Protein AF-A0A8X6YME0-F1 (afdb_monomer_lite)

Radius of gyration: 19.16 Å; chains: 1; bounding box: 46×37×51 Å

pLDDT: mean 79.14, std 15.61, range [30.2, 93.25]

Sequence (151 aa):
MKILLDGRYELCLPFKSEAIDLSSNKDLTWKRHKKMRTTKGILDDYKVVCKEWEELEVIEKIEEKGENSYLPHRPIVKNDSIPTEIRPVFDASARVTGQSSLNDLLYKGPNLIEQIPDILDRFRRYPIGLSADIDKKYSFSWELQINIEIF

Foldseek 3Di:
DDADPVRDDDDDFAFPDPDDPAAQCVVVQVVLVVVQVPDPPRVVVVVVVVVVCVVVLLDDDDDPPDRAHAWRWDWDWDPPDVVTDTDIDTDQCDDDPPDGGNVRGGDPDDPPDDDPVVVVVVQPPDPDHDDDDDPDPPSPSPPPPNPHDDD

Organism: NCBI:txid2747483

Secondary structure (DSSP, 8-state):
-EE-TTS-EE----BSSSS------HHHHHHHHHHHHTSTTHHHHHHHHHHHHHHTTS--PPPS-S------EEEEEETTSSS-EEEEEE-TT---TTS--HHHHB---------HHHHHHHHHTSS-------TTTT-------------

Structure (mmCIF, N/CA/C/O backbone):
data_AF-A0A8X6YME0-F1
#
_entry.id   AF-A0A8X6YME0-F1
#
loop_
_atom_site.group_PDB
_atom_site.id
_atom_site.type_symbol
_atom_site.label_atom_id
_atom_site.label_alt_id
_atom_site.label_comp_id
_atom_site.label_asym_id
_atom_site.label_entity_id
_atom_site.label_seq_id
_atom_site.pdbx_PDB_ins_code
_atom_site.Cartn_x
_atom_site.Cartn_y
_atom_site.Cartn_z
_atom_site.occupancy
_atom_site.B_iso_or_equiv
_atom_site.auth_seq_id
_atom_site.auth_comp_id
_atom_site.auth_asym_id
_atom_site.auth_atom_id
_atom_site.pdbx_PDB_model_num
ATOM 1 N N . MET A 1 1 ? -17.811 5.474 -13.379 1.00 74.56 1 MET A N 1
ATOM 2 C CA . MET A 1 1 ? -16.693 5.897 -14.246 1.00 74.56 1 MET A CA 1
ATOM 3 C C . MET A 1 1 ? -16.994 7.295 -14.731 1.00 74.56 1 MET A C 1
ATOM 5 O O . MET A 1 1 ? -18.062 7.500 -15.296 1.00 74.56 1 MET A O 1
ATOM 9 N N . LYS A 1 2 ? -16.088 8.233 -14.479 1.00 84.56 2 LYS A N 1
ATOM 10 C CA . LYS A 1 2 ? -16.170 9.622 -14.930 1.00 84.56 2 LYS A CA 1
ATOM 11 C C . LYS A 1 2 ? -15.005 9.882 -15.881 1.00 84.56 2 LYS A C 1
ATOM 13 O O . LYS A 1 2 ? -13.926 9.329 -15.697 1.00 84.56 2 LYS A O 1
ATOM 18 N N . ILE A 1 3 ? -15.248 10.646 -16.939 1.00 86.19 3 ILE A N 1
ATOM 19 C CA . ILE A 1 3 ? -14.214 11.021 -17.908 1.00 86.19 3 ILE A CA 1
ATOM 20 C C . ILE A 1 3 ? -13.816 12.460 -17.597 1.00 86.19 3 ILE A C 1
ATOM 22 O O . ILE A 1 3 ? -14.680 13.333 -17.505 1.00 86.19 3 ILE A O 1
ATOM 26 N N . LEU A 1 4 ? -12.524 12.683 -17.385 1.00 85.62 4 LEU A N 1
ATOM 27 C CA . LEU A 1 4 ? -11.941 13.990 -17.111 1.00 85.62 4 LEU A CA 1
ATOM 28 C C . LEU A 1 4 ? -11.687 14.743 -18.428 1.00 85.62 4 LEU A C 1
ATOM 30 O O . LEU A 1 4 ? -11.580 14.143 -19.499 1.00 85.62 4 LEU A O 1
ATOM 34 N N . LEU A 1 5 ? -11.605 16.076 -18.359 1.00 84.56 5 LEU A N 1
ATOM 35 C CA . LEU A 1 5 ? -11.451 16.946 -19.538 1.00 84.56 5 LEU A CA 1
ATOM 36 C C . LEU A 1 5 ? -10.149 16.700 -20.318 1.00 84.56 5 LEU A C 1
ATOM 38 O O . LEU A 1 5 ? -10.072 17.021 -21.500 1.00 84.56 5 LEU A O 1
ATOM 42 N N . ASP A 1 6 ? -9.142 16.117 -19.673 1.00 86.38 6 ASP A N 1
ATOM 43 C CA . ASP A 1 6 ? -7.857 15.745 -20.266 1.00 86.38 6 ASP A CA 1
ATOM 44 C C . ASP A 1 6 ? -7.866 14.349 -20.924 1.00 86.38 6 ASP A C 1
ATOM 46 O O . ASP A 1 6 ? -6.829 13.864 -21.378 1.00 86.38 6 ASP A O 1
ATOM 50 N N . GLY A 1 7 ? -9.029 13.690 -20.981 1.00 85.69 7 GLY A N 1
ATOM 51 C CA . GLY A 1 7 ? -9.196 12.355 -21.554 1.00 85.69 7 GLY A CA 1
ATOM 52 C C . GLY A 1 7 ? -8.845 11.207 -20.603 1.00 85.69 7 GLY A C 1
ATOM 53 O O . GLY A 1 7 ? -8.867 10.050 -21.029 1.00 85.69 7 GLY A O 1
ATOM 54 N N . ARG A 1 8 ? -8.535 11.487 -19.329 1.00 80.81 8 ARG A N 1
ATOM 55 C CA . ARG A 1 8 ? -8.347 10.449 -18.305 1.00 80.81 8 ARG A CA 1
ATOM 56 C C . ARG A 1 8 ? -9.679 9.916 -17.788 1.00 80.81 8 ARG A C 1
ATOM 58 O O . ARG A 1 8 ? -10.724 10.558 -17.887 1.00 80.81 8 ARG A O 1
ATOM 65 N N . TYR A 1 9 ? -9.620 8.725 -17.204 1.00 82.12 9 TYR A N 1
ATOM 66 C CA . TYR A 1 9 ? -10.760 8.066 -16.579 1.00 82.12 9 TYR A CA 1
ATOM 67 C C . TYR A 1 9 ? -10.584 8.054 -15.066 1.00 82.12 9 TYR A C 1
ATOM 69 O O . TYR A 1 9 ? -9.578 7.566 -14.559 1.00 82.12 9 TYR A O 1
ATOM 77 N N . GLU A 1 10 ? -11.601 8.531 -14.368 1.00 81.44 10 GLU A N 1
ATOM 78 C CA . GLU A 1 10 ? -11.753 8.424 -12.926 1.00 81.44 10 GLU A CA 1
ATOM 79 C C . GLU A 1 10 ? -12.682 7.236 -12.627 1.00 81.44 10 GLU A C 1
ATOM 81 O O . GLU A 1 10 ? -13.807 7.120 -13.148 1.00 81.44 10 GLU A O 1
ATOM 86 N N . LEU A 1 11 ? -12.187 6.300 -11.821 1.00 80.75 11 LEU A N 1
ATOM 87 C CA . LEU A 1 11 ? -12.873 5.060 -11.479 1.00 80.75 11 LEU A CA 1
ATOM 88 C C . LEU A 1 11 ? -13.019 4.955 -9.968 1.00 80.75 11 LEU A C 1
ATOM 90 O O . LEU A 1 11 ? -12.042 5.034 -9.233 1.00 80.75 11 LEU A O 1
ATOM 94 N N . CYS A 1 12 ? -14.242 4.689 -9.518 1.00 82.81 12 CYS A N 1
ATOM 95 C CA . CYS A 1 12 ? -14.466 4.245 -8.153 1.00 82.81 12 CYS A CA 1
ATOM 96 C C . CYS A 1 12 ? -13.911 2.830 -7.983 1.00 82.81 12 CYS A C 1
ATOM 98 O O . CYS A 1 12 ? -13.911 2.024 -8.922 1.00 82.81 12 CYS A O 1
ATOM 100 N N . LEU A 1 13 ? -13.497 2.510 -6.762 1.00 86.19 13 LEU A N 1
ATOM 101 C CA . LEU A 1 13 ? -13.113 1.151 -6.426 1.00 86.19 13 LEU A CA 1
ATOM 102 C C . LEU A 1 13 ? -14.273 0.164 -6.637 1.00 86.19 13 LEU A C 1
ATOM 104 O O . LEU A 1 13 ? -15.423 0.488 -6.329 1.00 86.19 13 LEU A O 1
ATOM 108 N N . PRO A 1 14 ? -13.989 -1.054 -7.134 1.00 90.06 14 PRO A N 1
ATOM 109 C CA . PRO A 1 14 ? -15.018 -2.029 -7.467 1.00 90.06 14 PRO A CA 1
ATOM 110 C C . PRO A 1 14 ? -15.504 -2.762 -6.208 1.00 90.06 14 PRO A C 1
ATOM 112 O O . PRO A 1 14 ? -15.168 -3.926 -5.982 1.00 90.06 14 PRO A O 1
ATOM 115 N N . PHE A 1 15 ? -16.280 -2.081 -5.367 1.00 90.69 15 PHE A N 1
ATOM 116 C CA . PHE A 1 15 ? -16.891 -2.679 -4.182 1.00 90.69 15 PHE A CA 1
ATOM 117 C C . PHE A 1 15 ? -17.955 -3.721 -4.551 1.00 90.69 15 PHE A C 1
ATOM 119 O O . PHE A 1 15 ? -18.697 -3.570 -5.519 1.00 90.69 15 PHE A O 1
ATOM 126 N N . LYS A 1 16 ? -18.038 -4.790 -3.752 1.00 90.50 16 LYS A N 1
ATOM 127 C CA . LYS A 1 16 ? -19.036 -5.865 -3.884 1.00 90.50 16 LYS A CA 1
ATOM 128 C C . LYS A 1 16 ? -20.445 -5.457 -3.451 1.00 90.50 16 LYS A C 1
ATOM 130 O O . LYS A 1 16 ? -21.398 -6.135 -3.819 1.00 90.50 16 LYS A O 1
ATOM 135 N N . SER A 1 17 ? -20.563 -4.391 -2.664 1.00 88.88 17 SER A N 1
ATOM 136 C CA . SER A 1 17 ? -21.800 -3.883 -2.066 1.00 88.88 17 SER A CA 1
ATOM 137 C C . SER A 1 17 ? -21.793 -2.354 -2.096 1.00 88.88 17 SER A C 1
ATOM 139 O O . SER A 1 17 ? -20.726 -1.749 -2.012 1.00 88.88 17 SER A O 1
ATOM 141 N N . GLU A 1 18 ? -22.974 -1.741 -2.190 1.00 82.31 18 GLU A N 1
ATOM 142 C CA . GLU A 1 18 ? -23.150 -0.284 -2.083 1.00 82.31 18 GLU A CA 1
ATOM 143 C C . GLU A 1 18 ? -22.949 0.212 -0.645 1.00 82.31 18 GLU A C 1
ATOM 145 O O . GLU A 1 18 ? -22.393 1.284 -0.422 1.00 82.31 18 GLU A O 1
ATOM 150 N N . ALA A 1 19 ? -23.356 -0.594 0.341 1.00 82.75 19 ALA A N 1
ATOM 151 C CA . ALA A 1 19 ? -23.033 -0.354 1.741 1.00 82.75 19 ALA A CA 1
ATOM 152 C C . ALA A 1 19 ? -21.609 -0.852 2.019 1.00 82.75 19 ALA A C 1
ATOM 154 O O . ALA A 1 19 ? -21.352 -2.062 1.975 1.00 82.75 19 ALA A O 1
ATOM 155 N N . ILE A 1 20 ? -20.697 0.085 2.284 1.00 82.12 20 ILE A N 1
ATOM 156 C CA . ILE A 1 20 ? -19.296 -0.183 2.612 1.00 82.12 20 ILE A CA 1
ATOM 157 C C . ILE A 1 20 ? -19.154 -0.175 4.134 1.00 82.12 20 ILE A C 1
ATOM 159 O O . ILE A 1 20 ? -19.067 0.881 4.751 1.00 82.12 20 ILE A O 1
ATOM 163 N N . ASP A 1 21 ? -19.119 -1.361 4.734 1.00 81.62 21 ASP A N 1
ATOM 164 C CA . ASP A 1 21 ? -18.769 -1.539 6.146 1.00 81.62 21 ASP A CA 1
ATOM 165 C C . ASP A 1 21 ? -17.271 -1.851 6.253 1.00 81.62 21 ASP A C 1
ATOM 167 O O . ASP A 1 21 ? -16.847 -3.012 6.295 1.00 81.62 21 ASP A O 1
ATOM 171 N N . LEU A 1 22 ? -16.452 -0.798 6.177 1.00 83.38 22 LEU A N 1
ATOM 172 C CA . LEU A 1 22 ? -15.006 -0.901 6.338 1.00 83.38 22 LEU A CA 1
ATOM 173 C C . LEU A 1 22 ? -14.623 -0.492 7.759 1.00 83.38 22 LEU A C 1
ATOM 175 O O . LEU A 1 22 ? -14.879 0.620 8.212 1.00 83.38 22 LEU A O 1
ATOM 179 N N . SER A 1 23 ? -13.969 -1.407 8.468 1.00 82.56 23 SER A N 1
ATOM 180 C CA . SER A 1 23 ? -13.489 -1.145 9.818 1.00 82.56 23 SER A CA 1
ATOM 181 C C . SER A 1 23 ? -12.413 -0.065 9.841 1.00 82.56 23 SER A C 1
ATOM 183 O O . SER A 1 23 ? -11.495 -0.095 9.018 1.00 82.56 23 SER A O 1
ATOM 185 N N . SER A 1 24 ? -12.419 0.774 10.880 1.00 84.88 24 SER A N 1
ATOM 186 C CA . SER A 1 24 ? -11.404 1.816 11.033 1.00 84.88 24 SER A CA 1
ATOM 187 C C . SER A 1 24 ? -9.96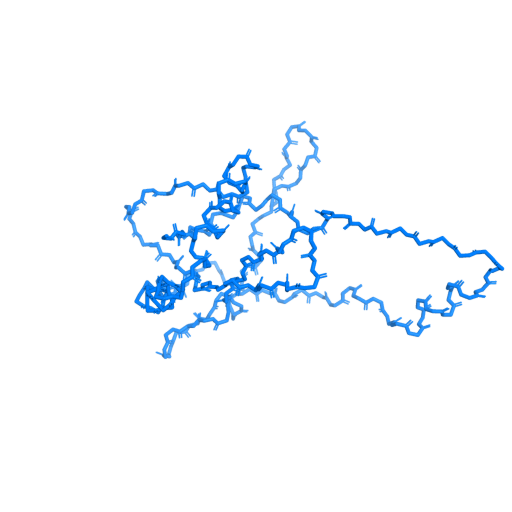9 1.269 11.058 1.00 84.88 24 SER A C 1
ATOM 189 O O . SER A 1 24 ? -9.087 1.860 10.461 1.00 84.88 24 SER A O 1
ATOM 191 N N . ASN A 1 25 ? -9.675 0.140 11.714 1.00 88.06 25 ASN A N 1
ATOM 192 C CA . ASN A 1 25 ? -8.301 -0.387 11.854 1.00 88.06 25 ASN A CA 1
ATOM 193 C C . ASN A 1 25 ? -7.268 0.585 12.497 1.00 88.06 25 ASN A C 1
ATOM 195 O O . ASN A 1 25 ? -6.078 0.255 12.531 1.00 88.06 25 ASN A O 1
ATOM 199 N N . LYS A 1 26 ? -7.680 1.733 13.068 1.00 86.88 26 LYS A N 1
ATOM 200 C CA . LYS A 1 26 ? -6.786 2.759 13.654 1.00 86.88 26 LYS A CA 1
ATOM 201 C C . LYS A 1 26 ? -5.783 2.177 14.655 1.00 86.88 26 LYS A C 1
ATOM 203 O O . LYS A 1 26 ? -4.575 2.347 14.493 1.00 86.88 26 LYS A O 1
ATOM 208 N N . ASP A 1 27 ? -6.256 1.401 15.630 1.00 88.69 27 ASP A N 1
ATOM 209 C CA . ASP A 1 27 ? -5.399 0.780 16.653 1.00 88.69 27 ASP A CA 1
ATOM 210 C C . ASP A 1 27 ? -4.377 -0.204 16.070 1.00 88.69 27 ASP A C 1
ATOM 212 O O . ASP A 1 27 ? -3.236 -0.294 16.537 1.00 88.69 27 ASP A O 1
ATOM 216 N N . LEU A 1 28 ? -4.780 -0.967 15.052 1.00 89.19 28 LEU A N 1
ATOM 217 C CA . LEU A 1 28 ? -3.916 -1.934 14.382 1.00 89.19 28 LEU A CA 1
ATOM 218 C C . LEU A 1 28 ? -2.806 -1.214 13.610 1.00 89.19 28 LEU A C 1
ATOM 220 O O . LEU A 1 28 ? -1.631 -1.574 13.739 1.00 89.19 28 LEU A O 1
ATOM 224 N N . THR A 1 29 ? -3.174 -0.177 12.857 1.00 89.50 29 THR A N 1
ATOM 225 C CA . THR A 1 29 ? -2.250 0.686 12.114 1.00 89.50 29 THR A CA 1
ATOM 226 C C . THR A 1 29 ? -1.267 1.364 13.057 1.00 89.50 29 THR A C 1
ATOM 228 O O . THR A 1 29 ? -0.054 1.259 12.860 1.00 89.50 29 THR A O 1
ATOM 231 N N . TRP A 1 30 ? -1.758 1.952 14.150 1.00 89.25 30 TRP A N 1
ATOM 232 C CA . TRP A 1 30 ? -0.923 2.639 15.131 1.00 89.25 30 TRP A CA 1
ATOM 233 C C . TRP A 1 30 ? 0.089 1.710 15.810 1.00 89.25 30 TRP A C 1
ATOM 235 O O . TRP A 1 30 ? 1.265 2.055 15.945 1.00 89.25 30 TRP A O 1
ATOM 245 N N . LYS A 1 31 ? -0.317 0.487 16.184 1.00 89.88 31 LYS A N 1
ATOM 246 C CA . LYS A 1 31 ? 0.601 -0.522 16.746 1.00 89.88 31 LYS A CA 1
ATOM 247 C C . LYS A 1 31 ? 1.748 -0.854 15.785 1.00 89.88 31 LYS A C 1
ATOM 249 O O . LYS A 1 31 ? 2.896 -0.955 16.226 1.00 89.88 31 LYS A O 1
ATOM 254 N N . ARG A 1 32 ? 1.465 -1.007 14.483 1.00 87.38 32 ARG A N 1
ATOM 255 C CA . ARG A 1 32 ? 2.503 -1.268 13.466 1.00 87.38 32 ARG A CA 1
ATOM 256 C C . ARG A 1 32 ? 3.398 -0.048 13.247 1.00 87.38 32 ARG A C 1
ATOM 258 O O . ARG A 1 32 ? 4.619 -0.196 13.233 1.00 87.38 32 ARG A O 1
ATOM 265 N N . HIS A 1 33 ? 2.810 1.143 13.179 1.00 86.38 33 HIS A N 1
ATOM 266 C CA . HIS A 1 33 ? 3.542 2.396 13.030 1.00 86.38 33 HIS A CA 1
ATOM 267 C C . HIS A 1 33 ? 4.499 2.649 14.212 1.00 86.38 33 HIS A C 1
ATOM 269 O O . HIS A 1 33 ? 5.679 2.938 14.018 1.00 86.38 33 HIS A O 1
ATOM 275 N N . LYS A 1 34 ? 4.058 2.424 15.458 1.00 87.38 34 LYS A N 1
ATOM 276 C CA . LYS A 1 34 ? 4.917 2.549 16.649 1.00 87.38 34 LYS A CA 1
ATOM 277 C C . LYS A 1 34 ? 6.148 1.636 16.582 1.00 87.38 34 LYS A C 1
ATOM 279 O O . LYS A 1 34 ? 7.240 2.062 16.947 1.00 87.38 34 LYS A O 1
ATOM 284 N N . LYS A 1 35 ? 5.989 0.405 16.082 1.00 84.62 35 LYS A N 1
ATOM 285 C CA . LYS A 1 35 ? 7.102 -0.539 15.880 1.00 84.62 35 LYS A CA 1
ATOM 286 C C . LYS A 1 35 ? 8.081 -0.056 14.801 1.00 84.62 35 LYS A C 1
ATOM 288 O O . LYS A 1 35 ? 9.293 -0.203 14.958 1.00 84.62 35 LYS A O 1
ATOM 293 N N . MET A 1 36 ? 7.575 0.548 13.726 1.00 82.81 36 MET A N 1
ATOM 294 C CA . MET A 1 36 ? 8.415 1.175 12.701 1.00 82.81 36 MET A CA 1
ATOM 295 C C . MET A 1 36 ? 9.245 2.319 13.295 1.00 82.81 36 MET A C 1
ATOM 297 O O . MET A 1 36 ? 10.461 2.325 13.125 1.00 82.81 36 MET A O 1
ATOM 301 N N . ARG A 1 37 ? 8.625 3.214 14.079 1.00 81.00 37 ARG A N 1
ATOM 302 C CA . ARG A 1 37 ? 9.314 4.343 14.737 1.00 81.00 37 ARG A CA 1
ATOM 303 C C . ARG A 1 37 ? 10.467 3.922 15.649 1.00 81.00 37 ARG A C 1
ATOM 305 O O . ARG A 1 37 ? 11.423 4.673 15.799 1.00 81.00 37 ARG A O 1
ATOM 312 N N . THR A 1 38 ? 10.385 2.746 16.272 1.00 82.75 38 THR A N 1
ATOM 313 C CA . THR A 1 38 ? 11.463 2.227 17.130 1.00 82.75 38 THR A CA 1
ATOM 314 C C . THR A 1 38 ? 12.650 1.655 16.352 1.00 82.75 38 THR A C 1
ATOM 316 O O . THR A 1 38 ? 13.682 1.366 16.951 1.00 82.75 38 THR A O 1
ATOM 319 N N . THR A 1 39 ? 12.531 1.487 15.032 1.00 80.00 39 THR A N 1
ATOM 320 C CA . THR A 1 39 ? 13.609 0.953 14.194 1.00 80.00 39 THR A CA 1
ATOM 321 C C . THR A 1 39 ? 14.460 2.110 13.666 1.00 80.00 39 THR A C 1
ATOM 323 O O . THR A 1 39 ? 13.967 2.978 12.950 1.00 80.00 39 THR A O 1
ATOM 326 N N . LYS A 1 40 ? 15.738 2.153 14.060 1.00 77.81 40 LYS A N 1
ATOM 327 C CA . LYS A 1 40 ? 16.647 3.284 13.803 1.00 77.81 40 LYS A CA 1
ATOM 328 C C . LYS A 1 40 ? 16.888 3.489 12.297 1.00 77.81 40 LYS A C 1
ATOM 330 O O . LYS A 1 40 ? 17.116 2.519 11.583 1.00 77.81 40 LYS A O 1
ATOM 335 N N . GLY A 1 41 ? 16.862 4.742 11.834 1.00 76.56 41 GLY A N 1
ATOM 336 C CA . GLY A 1 41 ? 17.151 5.149 10.446 1.00 76.56 41 GLY A CA 1
ATOM 337 C C . GLY A 1 41 ? 15.963 5.045 9.483 1.00 76.56 41 GLY A C 1
ATOM 338 O O . GLY A 1 41 ? 15.733 5.954 8.700 1.00 76.56 41 GLY A O 1
ATOM 339 N N . ILE A 1 42 ? 15.133 4.007 9.618 1.00 81.38 42 ILE A N 1
ATOM 340 C CA . ILE A 1 42 ? 14.037 3.725 8.675 1.00 81.38 42 ILE A CA 1
ATOM 341 C C . ILE A 1 42 ? 12.982 4.839 8.627 1.00 81.38 42 ILE A C 1
ATOM 343 O O . ILE A 1 42 ? 12.426 5.110 7.569 1.00 81.38 42 ILE A O 1
ATOM 347 N N . LEU A 1 43 ? 12.675 5.471 9.764 1.00 83.06 43 LEU A N 1
ATOM 348 C CA . LEU A 1 43 ? 11.609 6.475 9.833 1.00 83.06 43 LEU A CA 1
ATOM 349 C C . LEU A 1 43 ? 11.924 7.731 9.011 1.00 83.06 43 LEU A C 1
ATOM 351 O O . LEU A 1 43 ? 11.013 8.300 8.415 1.00 83.06 43 LEU A O 1
ATOM 355 N N . ASP A 1 44 ? 13.178 8.178 9.006 1.00 84.25 44 ASP A N 1
ATOM 356 C CA . ASP A 1 44 ? 13.558 9.413 8.318 1.00 84.25 44 ASP A CA 1
ATOM 357 C C . ASP A 1 44 ? 13.549 9.207 6.803 1.00 84.25 44 ASP A C 1
ATOM 359 O O . ASP A 1 44 ? 12.922 9.985 6.088 1.00 84.25 44 ASP A O 1
ATOM 363 N N . ASP A 1 45 ? 14.101 8.089 6.331 1.00 83.31 45 ASP A N 1
ATOM 364 C CA . ASP A 1 45 ? 14.034 7.696 4.922 1.00 83.31 45 ASP A CA 1
ATOM 365 C C . ASP A 1 45 ? 12.576 7.475 4.464 1.00 83.31 45 ASP A C 1
ATOM 367 O O . ASP A 1 45 ? 12.184 7.871 3.368 1.00 83.31 45 ASP A O 1
ATOM 371 N N . TYR A 1 46 ? 11.724 6.900 5.322 1.00 84.94 46 TYR A N 1
ATOM 372 C CA . TYR A 1 46 ? 10.301 6.708 5.024 1.00 84.94 46 TYR A CA 1
ATOM 373 C C . TYR A 1 46 ? 9.543 8.036 4.860 1.00 84.94 46 TYR A C 1
ATOM 375 O O . TYR A 1 46 ? 8.676 8.151 3.993 1.00 84.94 46 TYR A O 1
ATOM 383 N N . LYS A 1 47 ? 9.882 9.059 5.657 1.00 85.50 47 LYS A 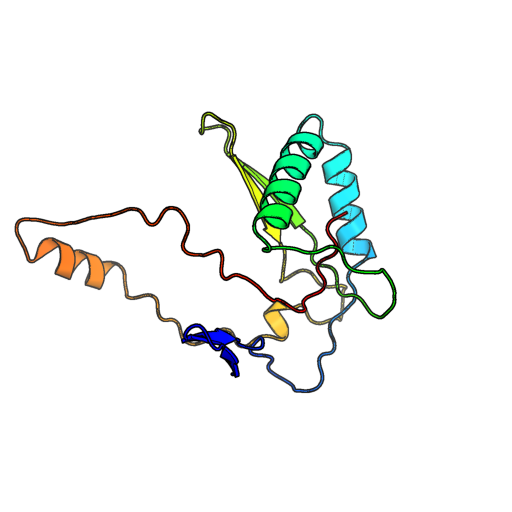N 1
ATOM 384 C CA . LYS A 1 47 ? 9.305 10.408 5.521 1.00 85.50 47 LYS A CA 1
ATOM 385 C C . LYS A 1 47 ? 9.686 11.071 4.204 1.00 85.50 47 LYS A C 1
ATOM 387 O O . LYS A 1 47 ? 8.858 11.791 3.653 1.00 85.50 47 LYS A O 1
ATOM 392 N N . VAL A 1 48 ? 10.904 10.837 3.707 1.00 88.06 48 VAL A N 1
ATOM 393 C CA . VAL A 1 48 ? 11.330 11.344 2.393 1.00 88.06 48 VAL A CA 1
ATOM 394 C C . VAL A 1 48 ? 10.404 10.801 1.306 1.00 88.06 48 VAL A C 1
ATOM 396 O O . VAL A 1 48 ? 9.840 11.589 0.555 1.00 88.06 48 VAL A O 1
ATOM 399 N N . VAL A 1 49 ? 10.134 9.490 1.309 1.00 84.94 49 VAL A N 1
ATOM 400 C CA . VAL A 1 49 ? 9.207 8.869 0.344 1.00 84.94 49 VAL A CA 1
ATOM 401 C C . VAL A 1 49 ? 7.791 9.439 0.456 1.00 84.94 49 VAL A C 1
ATOM 403 O O . VAL A 1 49 ? 7.153 9.715 -0.555 1.00 84.94 49 VAL A O 1
ATOM 406 N N . CYS A 1 50 ? 7.287 9.656 1.674 1.00 83.94 50 CYS A N 1
ATOM 407 C CA . CYS A 1 50 ? 5.960 10.252 1.858 1.00 83.94 50 CYS A CA 1
ATOM 408 C C . CYS A 1 50 ? 5.899 11.684 1.305 1.00 83.94 50 CYS A C 1
ATOM 410 O O . CYS A 1 50 ? 4.916 12.050 0.672 1.00 83.94 50 CYS A O 1
ATOM 412 N N . LYS A 1 51 ? 6.958 12.481 1.495 1.00 87.00 51 LYS A N 1
ATOM 413 C CA . LYS A 1 51 ? 7.044 13.839 0.943 1.00 87.00 51 LYS A CA 1
ATOM 414 C C . LYS A 1 51 ? 7.058 13.827 -0.584 1.00 87.00 51 LYS A C 1
ATOM 416 O O . LYS A 1 51 ? 6.353 14.617 -1.196 1.00 87.00 51 LYS A O 1
ATOM 421 N N . GLU A 1 52 ? 7.811 12.911 -1.189 1.00 86.06 52 GLU A N 1
ATOM 422 C CA . GLU A 1 52 ? 7.810 12.723 -2.644 1.00 86.06 52 GLU A CA 1
ATOM 423 C C . GLU A 1 52 ? 6.415 12.349 -3.163 1.00 86.06 52 GLU A C 1
ATOM 425 O O . GLU A 1 52 ? 5.979 12.860 -4.188 1.00 86.06 52 GLU A O 1
ATOM 430 N N . TRP A 1 53 ? 5.686 11.481 -2.457 1.00 84.62 53 TRP A N 1
ATOM 431 C CA . TRP A 1 53 ? 4.322 11.104 -2.841 1.00 84.62 53 TRP A CA 1
ATOM 432 C C . TRP A 1 53 ? 3.313 12.243 -2.675 1.00 84.62 53 TRP A C 1
ATOM 434 O O . TRP A 1 53 ? 2.383 12.333 -3.473 1.00 84.62 53 TRP A O 1
ATOM 444 N N . GLU A 1 54 ? 3.494 13.105 -1.674 1.00 85.31 54 GLU A N 1
ATOM 445 C CA . GLU A 1 54 ? 2.699 14.326 -1.499 1.00 85.31 54 GLU A CA 1
ATOM 446 C C . GLU A 1 54 ? 2.976 15.322 -2.642 1.00 85.31 54 GLU A C 1
ATOM 448 O O . GLU A 1 54 ? 2.042 15.852 -3.234 1.00 85.31 54 GLU A O 1
ATOM 453 N N . GLU A 1 55 ? 4.243 15.516 -3.031 1.00 86.38 55 GLU A N 1
ATOM 454 C CA . GLU A 1 55 ? 4.636 16.378 -4.163 1.00 86.38 55 GLU A CA 1
ATOM 455 C C . GLU A 1 55 ? 4.155 15.850 -5.526 1.00 86.38 55 GLU A C 1
ATOM 457 O O . GLU A 1 55 ? 3.915 16.631 -6.446 1.00 86.38 55 GLU A O 1
ATOM 462 N N . LEU A 1 56 ? 4.011 14.529 -5.662 1.00 82.12 56 LEU A N 1
ATOM 463 C CA . LEU A 1 56 ? 3.475 13.866 -6.854 1.00 82.12 56 LEU A CA 1
ATOM 464 C C . LEU A 1 56 ? 1.941 13.761 -6.864 1.00 82.12 56 LEU A C 1
ATOM 466 O O . LEU A 1 56 ? 1.405 13.120 -7.769 1.00 82.12 56 LEU A O 1
ATOM 470 N N . GLU A 1 57 ? 1.254 14.332 -5.868 1.00 82.19 57 GLU A N 1
ATOM 471 C CA . GLU A 1 57 ? -0.208 14.257 -5.706 1.00 82.19 57 GLU A CA 1
ATOM 472 C C . GLU A 1 57 ? -0.727 12.801 -5.712 1.00 82.19 57 GLU A C 1
ATOM 474 O O . GLU A 1 57 ? -1.798 12.480 -6.225 1.00 82.19 57 GLU A O 1
ATOM 479 N N . VAL A 1 58 ? 0.073 11.882 -5.160 1.00 79.75 58 VAL A N 1
ATOM 480 C CA . VAL A 1 58 ? -0.296 10.468 -4.967 1.00 79.75 58 VAL A CA 1
ATOM 481 C C . VAL A 1 58 ? -0.997 10.270 -3.624 1.00 79.75 58 VAL A C 1
ATOM 483 O O . VAL A 1 58 ? -1.820 9.368 -3.485 1.00 79.75 58 VAL A O 1
ATOM 486 N N . ILE A 1 59 ? -0.646 11.088 -2.631 1.00 81.81 59 ILE A N 1
ATOM 487 C CA . ILE A 1 59 ? -1.268 11.117 -1.306 1.00 81.81 59 ILE A CA 1
ATOM 488 C C . ILE A 1 59 ? -1.571 12.560 -0.914 1.00 81.81 59 ILE A C 1
ATOM 490 O O . ILE A 1 59 ? -0.882 13.484 -1.342 1.00 81.81 59 ILE A O 1
ATOM 494 N N . GLU A 1 60 ? -2.546 12.738 -0.031 1.00 84.75 60 GLU A N 1
ATOM 495 C CA . GLU A 1 60 ? -2.899 14.035 0.537 1.00 84.75 60 GLU A CA 1
ATOM 496 C C . GLU A 1 60 ? -3.080 13.945 2.055 1.00 84.75 60 GLU A C 1
ATOM 498 O O . GLU A 1 60 ? -3.327 12.874 2.618 1.00 84.75 60 GLU A O 1
ATOM 503 N N . LYS A 1 61 ? -2.952 15.087 2.738 1.00 83.25 61 LYS A N 1
ATOM 504 C CA . LYS A 1 61 ? -3.283 15.180 4.161 1.00 83.25 61 LYS A CA 1
ATOM 505 C C . LYS A 1 61 ? -4.791 15.323 4.326 1.00 83.25 61 LYS A C 1
ATOM 507 O O . LYS A 1 61 ? -5.390 16.245 3.783 1.00 83.25 61 LYS A O 1
ATOM 512 N N . ILE A 1 62 ? -5.372 14.462 5.151 1.00 81.88 62 ILE A N 1
ATOM 513 C CA . ILE A 1 62 ? -6.793 14.493 5.501 1.00 81.88 62 ILE A CA 1
ATOM 514 C C . ILE A 1 62 ? -6.999 15.117 6.886 1.00 81.88 62 ILE A C 1
ATOM 516 O O . ILE A 1 62 ? -6.155 14.982 7.774 1.00 81.88 62 ILE A O 1
ATOM 520 N N . GLU A 1 63 ? -8.135 15.781 7.098 1.00 76.69 63 GLU A N 1
ATOM 521 C CA . GLU A 1 63 ? -8.557 16.154 8.450 1.00 76.69 63 GLU A CA 1
ATOM 522 C C . GLU A 1 63 ? -9.075 14.906 9.193 1.00 76.69 63 GLU A C 1
ATOM 524 O O . GLU A 1 63 ? -9.845 14.126 8.637 1.00 76.69 63 GLU A O 1
ATOM 529 N N . GLU A 1 64 ? -8.741 14.736 10.479 1.00 70.31 64 GLU A N 1
ATOM 530 C CA . GLU A 1 64 ? -9.243 13.627 11.326 1.00 70.31 64 GLU A CA 1
ATOM 531 C C . GLU A 1 64 ? -10.770 13.682 11.600 1.00 70.31 64 GLU A C 1
ATOM 533 O O . GLU A 1 64 ? -11.293 12.978 12.465 1.00 70.31 64 GLU A O 1
ATOM 538 N N . LYS A 1 65 ? -11.523 14.532 10.896 1.00 68.62 65 LYS A N 1
ATOM 539 C CA . LYS A 1 65 ? -12.965 14.687 11.093 1.00 68.62 65 LYS A CA 1
ATOM 540 C C . LYS A 1 65 ? -13.723 13.602 10.322 1.00 68.62 65 LYS A C 1
ATOM 542 O O . LYS A 1 65 ? -13.880 13.705 9.112 1.00 68.62 65 LYS A O 1
ATOM 547 N N . GLY A 1 66 ? -14.253 12.611 11.037 1.00 68.94 66 GLY A N 1
ATOM 548 C CA . GLY A 1 66 ? -15.179 11.609 10.493 1.00 68.94 66 GLY A CA 1
ATOM 549 C C . GLY A 1 66 ? -14.774 10.163 10.778 1.00 68.94 66 GLY A C 1
ATOM 550 O O . GLY A 1 66 ? -13.850 9.891 11.544 1.00 68.94 66 GLY A O 1
ATOM 551 N N . GLU A 1 67 ? -15.493 9.223 10.165 1.00 73.31 67 GLU A N 1
ATOM 552 C CA . GLU A 1 67 ? -15.171 7.795 10.216 1.00 73.31 67 GLU A CA 1
ATOM 553 C C . GLU A 1 67 ? -14.081 7.468 9.186 1.00 73.31 67 GLU A C 1
ATOM 555 O O . GLU A 1 67 ? -14.352 7.273 8.003 1.00 73.31 67 GLU A O 1
ATOM 560 N N . ASN A 1 68 ? -12.825 7.423 9.640 1.00 82.44 68 ASN A N 1
ATOM 561 C CA . ASN A 1 68 ? -11.676 7.088 8.799 1.00 82.44 68 ASN A CA 1
ATOM 562 C C . ASN A 1 68 ? -11.299 5.603 8.897 1.00 82.44 68 ASN A C 1
ATOM 564 O O . ASN A 1 68 ? -11.301 5.003 9.980 1.00 82.44 68 ASN A O 1
ATOM 568 N N . SER A 1 69 ? -10.909 5.038 7.753 1.00 85.44 69 SER A N 1
ATOM 569 C CA . SER A 1 69 ? -10.385 3.677 7.622 1.00 85.44 69 SER A CA 1
ATOM 570 C C . SER A 1 69 ? -8.894 3.694 7.322 1.00 85.44 69 SER A C 1
ATOM 572 O O . SER A 1 69 ? -8.451 4.252 6.329 1.00 85.44 69 SER A O 1
ATOM 574 N N . TYR A 1 70 ? -8.115 3.034 8.167 1.00 86.94 70 TYR A N 1
ATOM 575 C CA . TYR A 1 70 ? -6.663 3.082 8.165 1.00 86.94 70 TYR A CA 1
ATOM 576 C C . TYR A 1 70 ? -6.092 1.785 7.600 1.00 86.94 70 TYR A C 1
ATOM 578 O O . TYR A 1 70 ? -6.399 0.697 8.089 1.00 86.94 70 TYR A O 1
ATOM 586 N N . LEU A 1 71 ? -5.188 1.890 6.625 1.00 90.00 71 LEU A N 1
ATOM 587 C CA . LEU A 1 71 ? -4.424 0.742 6.146 1.00 90.00 71 LEU A CA 1
ATOM 588 C C . LEU A 1 71 ? -3.090 0.644 6.893 1.00 90.00 71 LEU A C 1
ATOM 590 O O . LEU A 1 71 ? -2.237 1.532 6.763 1.00 90.00 71 LEU A O 1
ATOM 594 N N . PRO A 1 72 ? -2.851 -0.442 7.650 1.00 90.19 72 PRO A N 1
ATOM 595 C CA . PRO A 1 72 ? -1.555 -0.652 8.257 1.00 90.19 72 PRO A CA 1
ATOM 596 C C . PRO A 1 72 ? -0.493 -0.792 7.169 1.00 90.19 72 PRO A C 1
ATOM 598 O O . PRO A 1 72 ? -0.661 -1.560 6.225 1.00 90.19 72 PRO A O 1
ATOM 601 N N . HIS A 1 73 ? 0.627 -0.102 7.331 1.00 88.69 73 HIS A N 1
ATOM 602 C CA . HIS A 1 73 ? 1.707 -0.095 6.352 1.00 88.69 73 HIS A CA 1
ATOM 603 C C . HIS A 1 73 ? 3.041 -0.487 6.980 1.00 88.69 73 HIS A C 1
ATOM 605 O O . HIS A 1 73 ? 3.208 -0.486 8.205 1.00 88.69 73 HIS A O 1
ATOM 611 N N . ARG A 1 74 ? 3.991 -0.878 6.130 1.00 85.81 74 ARG A N 1
ATOM 612 C CA . ARG A 1 74 ? 5.378 -1.130 6.522 1.00 85.81 74 ARG A CA 1
ATOM 613 C C . ARG A 1 74 ? 6.349 -0.788 5.390 1.00 85.81 74 ARG A C 1
ATOM 615 O O . ARG A 1 74 ? 5.991 -0.959 4.225 1.00 85.81 74 ARG A O 1
ATOM 622 N N . PRO A 1 75 ? 7.583 -0.389 5.717 1.00 86.00 75 PRO A N 1
ATOM 623 C CA . PRO A 1 75 ? 8.635 -0.211 4.732 1.00 86.00 75 PRO A CA 1
ATOM 624 C C . PRO A 1 75 ? 9.200 -1.566 4.295 1.00 86.00 75 PRO A C 1
ATOM 626 O O . PRO A 1 75 ? 9.483 -2.433 5.126 1.00 86.00 75 PRO A O 1
ATOM 629 N N . ILE A 1 76 ? 9.400 -1.736 2.989 1.00 84.56 76 ILE A N 1
ATOM 630 C CA . ILE A 1 76 ? 10.299 -2.747 2.427 1.00 84.56 76 ILE A CA 1
ATOM 631 C C . ILE A 1 76 ? 11.587 -2.040 2.028 1.00 84.56 76 ILE A C 1
ATOM 633 O O . ILE A 1 76 ? 11.566 -1.165 1.165 1.00 84.56 76 ILE A O 1
ATOM 637 N N . VAL A 1 77 ? 12.693 -2.447 2.645 1.00 82.25 77 VAL A N 1
ATOM 638 C CA . VAL A 1 77 ? 14.028 -1.903 2.388 1.00 82.25 77 VAL A CA 1
ATOM 639 C C . VAL A 1 77 ? 14.751 -2.834 1.418 1.00 82.25 77 VAL A C 1
ATOM 641 O O . VAL A 1 77 ? 14.959 -4.007 1.737 1.00 82.25 77 VAL A O 1
ATOM 644 N N . LYS A 1 78 ? 15.115 -2.341 0.229 1.00 73.25 78 LYS A N 1
ATOM 645 C CA . LYS A 1 78 ? 16.070 -3.033 -0.649 1.00 73.25 78 LYS A CA 1
ATOM 646 C C . LYS A 1 78 ? 17.473 -2.524 -0.333 1.00 73.25 78 LYS A C 1
ATOM 648 O O . LYS A 1 78 ? 17.809 -1.398 -0.673 1.00 73.25 78 LYS A O 1
ATOM 653 N N . ASN A 1 79 ? 18.276 -3.369 0.310 1.00 67.50 79 ASN A N 1
ATOM 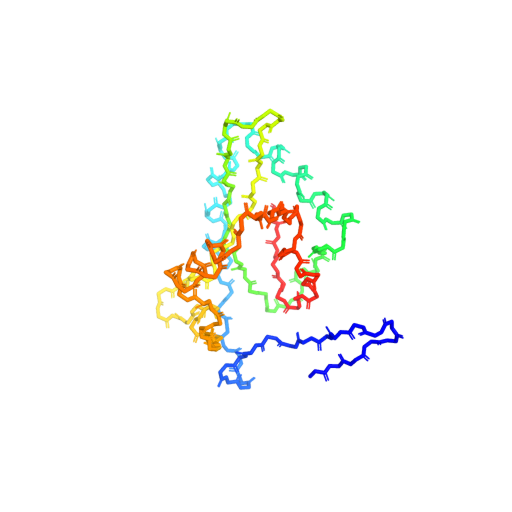654 C CA . ASN A 1 79 ? 19.669 -3.052 0.646 1.00 67.50 79 ASN A CA 1
ATOM 655 C C . ASN A 1 79 ? 20.620 -3.176 -0.558 1.00 67.50 79 ASN A C 1
ATOM 657 O O . ASN A 1 79 ? 21.744 -2.693 -0.490 1.00 67.50 79 ASN A O 1
ATOM 661 N N . ASP A 1 80 ? 20.176 -3.820 -1.642 1.00 63.34 80 ASP A N 1
ATOM 662 C CA . ASP A 1 80 ? 21.006 -4.110 -2.821 1.00 63.34 80 ASP A CA 1
ATOM 663 C C . ASP A 1 80 ? 20.987 -2.985 -3.873 1.00 63.34 80 ASP A C 1
ATOM 665 O O . ASP A 1 80 ? 21.668 -3.079 -4.893 1.00 63.34 80 ASP A O 1
ATOM 669 N N . SER A 1 81 ? 20.205 -1.923 -3.652 1.00 57.41 81 SER A N 1
ATOM 670 C CA . SER A 1 81 ? 20.187 -0.734 -4.504 1.00 57.41 81 SER A CA 1
ATOM 671 C C . SER A 1 81 ? 21.002 0.388 -3.861 1.00 57.41 81 SER A C 1
ATOM 673 O O . SER A 1 81 ? 20.909 0.627 -2.659 1.00 57.41 81 SER A O 1
ATOM 675 N N . ILE A 1 82 ? 21.798 1.096 -4.665 1.00 47.06 82 ILE A N 1
ATOM 676 C CA . ILE A 1 82 ? 22.414 2.368 -4.277 1.00 47.06 82 ILE A CA 1
ATOM 677 C C . ILE A 1 82 ? 21.687 3.454 -5.080 1.00 47.06 82 ILE A C 1
ATOM 679 O O . ILE A 1 82 ? 21.862 3.489 -6.299 1.00 47.06 82 ILE A O 1
ATOM 683 N N . PRO A 1 83 ? 20.879 4.329 -4.451 1.00 59.38 83 PRO A N 1
ATOM 684 C CA . PRO A 1 83 ? 20.567 4.408 -3.018 1.00 59.38 83 PRO A CA 1
ATOM 685 C C . PRO A 1 83 ? 19.584 3.324 -2.528 1.00 59.38 83 PRO A C 1
ATOM 687 O O . PRO A 1 83 ? 18.860 2.715 -3.321 1.00 59.38 83 PRO A O 1
ATOM 690 N N . THR A 1 84 ? 19.560 3.097 -1.208 1.00 62.03 84 THR A N 1
ATOM 691 C CA . THR A 1 84 ? 18.630 2.178 -0.531 1.00 62.03 84 THR A CA 1
ATOM 692 C C . THR A 1 84 ? 17.195 2.570 -0.856 1.00 62.03 84 THR A C 1
ATOM 694 O O . THR A 1 84 ? 16.721 3.629 -0.453 1.00 62.03 84 THR A O 1
ATOM 697 N N . GLU A 1 85 ? 16.487 1.717 -1.587 1.00 73.81 85 GLU A N 1
ATOM 698 C CA . GLU A 1 85 ? 15.131 2.019 -2.026 1.00 73.81 85 GLU A CA 1
ATOM 699 C C . GLU A 1 85 ? 14.134 1.543 -0.961 1.00 73.81 85 GLU A C 1
ATOM 701 O O . GLU A 1 85 ? 13.984 0.336 -0.718 1.00 73.81 85 GLU A O 1
ATOM 706 N N . ILE A 1 86 ? 13.444 2.492 -0.321 1.00 81.00 86 ILE A N 1
ATOM 707 C CA . ILE A 1 86 ? 12.327 2.204 0.580 1.00 81.00 86 ILE A CA 1
ATOM 708 C C . ILE A 1 86 ? 11.025 2.247 -0.206 1.00 81.00 86 ILE A C 1
ATOM 710 O O . ILE A 1 86 ? 10.686 3.249 -0.825 1.00 81.00 86 ILE A O 1
ATOM 714 N N . ARG A 1 87 ? 10.252 1.163 -0.1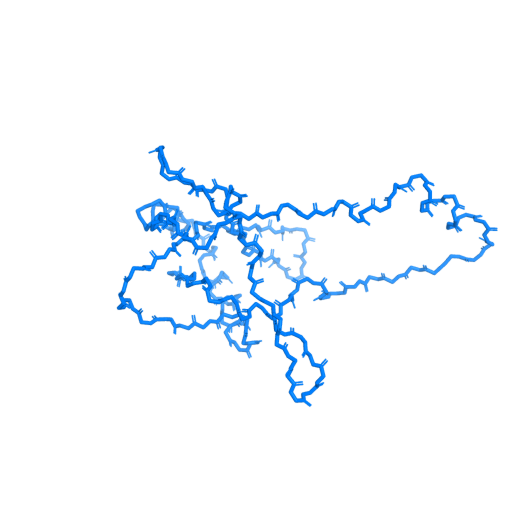21 1.00 82.94 87 ARG A N 1
ATOM 715 C CA . ARG A 1 87 ? 8.887 1.117 -0.653 1.00 82.94 87 ARG A CA 1
ATOM 716 C C . ARG A 1 87 ? 7.869 0.929 0.469 1.00 82.94 87 ARG A C 1
ATOM 718 O O . ARG A 1 87 ? 7.917 -0.108 1.144 1.00 82.94 87 ARG A O 1
ATOM 725 N N . PRO A 1 88 ? 6.940 1.879 0.665 1.00 85.12 88 PRO A N 1
ATOM 726 C CA . PRO A 1 88 ? 5.758 1.671 1.485 1.00 85.12 88 PRO A CA 1
ATOM 727 C C . PRO A 1 88 ? 4.908 0.528 0.934 1.00 85.12 88 PRO A C 1
ATOM 729 O O . PRO A 1 88 ? 4.595 0.484 -0.254 1.00 85.12 88 PRO A O 1
ATOM 732 N N . VAL A 1 89 ? 4.519 -0.405 1.801 1.00 85.69 89 VAL A N 1
ATOM 733 C CA . VAL A 1 89 ? 3.562 -1.464 1.471 1.00 85.69 89 VAL A CA 1
ATOM 734 C C . VAL A 1 89 ? 2.398 -1.413 2.438 1.00 85.69 89 VAL A C 1
ATOM 736 O O . VAL A 1 89 ? 2.586 -1.557 3.648 1.00 85.69 89 VAL A O 1
ATOM 739 N N . PHE A 1 90 ? 1.200 -1.251 1.882 1.00 89.50 90 PHE A N 1
ATOM 740 C CA . PHE A 1 90 ? -0.063 -1.228 2.609 1.00 89.50 90 PHE A CA 1
ATOM 741 C C . PHE A 1 90 ? -0.671 -2.625 2.672 1.00 89.50 90 PHE A C 1
ATOM 743 O O . PHE A 1 90 ? -0.708 -3.363 1.687 1.00 89.50 90 PHE A O 1
ATOM 750 N N . ASP A 1 91 ? -1.161 -2.992 3.847 1.00 90.00 91 ASP A N 1
ATOM 751 C CA . ASP A 1 91 ? -1.818 -4.265 4.096 1.00 90.00 91 ASP A CA 1
ATOM 752 C C . ASP A 1 91 ? -3.339 -4.105 3.990 1.00 90.00 91 ASP A C 1
ATOM 754 O O . ASP A 1 91 ? -4.033 -3.928 4.988 1.00 90.00 91 ASP A O 1
ATOM 758 N N . ALA A 1 92 ? -3.859 -4.199 2.765 1.00 90.12 92 ALA A N 1
ATOM 759 C CA . ALA A 1 92 ? -5.299 -4.181 2.485 1.00 90.12 92 ALA A CA 1
ATOM 760 C C . ALA A 1 92 ? -6.045 -5.444 2.970 1.00 90.12 92 ALA A C 1
ATOM 762 O O . ALA A 1 92 ? -7.273 -5.501 2.904 1.00 90.12 92 ALA A O 1
ATOM 763 N N . SER A 1 93 ? -5.320 -6.461 3.456 1.00 90.50 93 SER A N 1
ATOM 764 C CA . SER A 1 93 ? -5.897 -7.666 4.068 1.00 90.50 93 SER A CA 1
ATOM 765 C C . SER A 1 93 ? -6.051 -7.553 5.585 1.00 90.50 93 SER A C 1
ATOM 767 O O . SER A 1 93 ? -6.676 -8.407 6.218 1.00 90.50 93 SER A O 1
ATOM 769 N N . ALA A 1 94 ? -5.489 -6.497 6.179 1.00 90.12 94 ALA A N 1
ATOM 770 C CA . ALA A 1 94 ? -5.601 -6.241 7.599 1.00 90.12 94 ALA A CA 1
ATOM 771 C C . ALA A 1 94 ? -7.056 -5.972 8.001 1.00 90.12 94 ALA A C 1
ATOM 773 O O . ALA A 1 94 ? -7.769 -5.196 7.365 1.00 90.12 94 ALA A O 1
ATOM 774 N N . ARG A 1 95 ? -7.473 -6.612 9.092 1.00 90.75 95 ARG A N 1
ATOM 775 C CA . ARG A 1 95 ? -8.801 -6.464 9.687 1.00 90.75 95 ARG A CA 1
ATOM 776 C C . ARG A 1 95 ? -8.746 -6.751 11.177 1.00 90.75 95 ARG A C 1
ATOM 778 O O . ARG A 1 95 ? -7.924 -7.555 11.629 1.00 90.75 95 ARG A O 1
ATOM 785 N N . VAL A 1 96 ? -9.638 -6.124 11.929 1.00 86.62 96 VAL A N 1
ATOM 786 C CA . VAL A 1 96 ? -9.948 -6.549 13.296 1.00 86.62 96 VAL A CA 1
ATOM 787 C C . VAL A 1 96 ? -10.703 -7.881 13.238 1.00 86.62 96 VAL A C 1
ATOM 789 O O . VAL A 1 96 ? -11.422 -8.172 12.280 1.00 86.62 96 VAL A O 1
ATOM 792 N N . THR A 1 97 ? -10.524 -8.725 14.254 1.00 85.12 97 THR A N 1
ATOM 793 C CA . THR A 1 97 ? -11.223 -10.010 14.364 1.00 85.12 97 THR A CA 1
ATOM 794 C C . THR A 1 97 ? -12.735 -9.820 14.233 1.00 85.12 97 THR A C 1
ATOM 796 O O . THR A 1 97 ? -13.329 -9.067 14.997 1.00 85.12 97 THR A O 1
ATOM 799 N N . GLY A 1 98 ? -13.349 -10.530 13.284 1.00 85.31 98 GLY A N 1
ATOM 800 C CA . GLY A 1 98 ? -14.792 -10.468 13.031 1.00 85.31 98 GLY A CA 1
ATOM 801 C C . GLY A 1 98 ? -15.238 -9.382 12.047 1.00 85.31 98 GLY A C 1
ATOM 802 O O . GLY A 1 98 ? -16.420 -9.340 11.731 1.00 85.31 98 GLY A O 1
ATOM 803 N N . GLN A 1 99 ? -14.326 -8.547 11.537 1.00 89.19 99 GLN A N 1
ATOM 804 C CA . GLN A 1 99 ? -14.623 -7.531 10.520 1.00 89.19 99 GLN A CA 1
ATOM 805 C C . GLN A 1 99 ? -14.056 -7.920 9.147 1.00 89.19 99 GLN A C 1
ATOM 807 O O . GLN A 1 99 ? -13.168 -8.770 9.049 1.00 89.19 99 GLN A O 1
ATOM 812 N N . SER A 1 100 ? -14.569 -7.292 8.088 1.00 89.38 100 SER A N 1
ATOM 813 C CA . SER A 1 100 ? -14.095 -7.468 6.709 1.00 89.38 100 SER A CA 1
ATOM 814 C C . SER A 1 100 ? -12.833 -6.639 6.443 1.00 89.38 100 SER A C 1
ATOM 816 O O . SER A 1 100 ? -12.705 -5.521 6.936 1.00 89.38 100 SER A O 1
ATOM 818 N N . SER A 1 101 ? -11.898 -7.165 5.645 1.00 91.69 101 SER A N 1
ATOM 819 C CA . SER A 1 101 ? -10.781 -6.368 5.111 1.00 91.69 101 SER A CA 1
ATOM 820 C C . SER A 1 101 ? -11.170 -5.650 3.819 1.00 91.69 101 SER A C 1
ATOM 822 O O . SER A 1 101 ? -12.132 -6.037 3.154 1.00 91.69 101 SER A O 1
ATOM 824 N N . LEU A 1 102 ? -10.378 -4.660 3.398 1.00 90.62 102 LEU A N 1
ATOM 825 C CA . LEU A 1 102 ? -10.585 -3.985 2.113 1.00 90.62 102 LEU A CA 1
ATOM 826 C C . LEU A 1 102 ? -10.593 -4.990 0.945 1.00 90.62 102 LEU A C 1
ATOM 828 O O . LEU A 1 102 ? -11.471 -4.938 0.088 1.00 90.62 102 LEU A O 1
ATOM 832 N N . ASN A 1 103 ? -9.681 -5.966 0.952 1.00 91.69 103 ASN A N 1
ATOM 833 C CA . ASN A 1 103 ? -9.649 -7.029 -0.060 1.00 91.69 103 ASN A CA 1
ATOM 834 C C . ASN A 1 103 ? -10.912 -7.909 -0.065 1.00 91.69 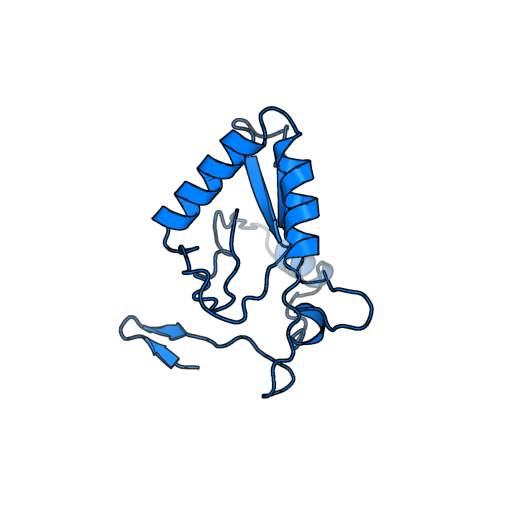103 ASN A C 1
ATOM 836 O O . ASN A 1 103 ? -11.310 -8.409 -1.119 1.00 91.69 103 ASN A O 1
ATOM 840 N N . ASP A 1 104 ? -11.554 -8.105 1.091 1.00 91.75 104 ASP A N 1
ATOM 841 C CA . ASP A 1 104 ? -12.803 -8.868 1.179 1.00 91.75 104 ASP A CA 1
ATOM 842 C C . ASP A 1 104 ? -13.972 -8.090 0.557 1.00 91.75 104 ASP A C 1
ATOM 844 O O . ASP A 1 104 ? -14.857 -8.702 -0.044 1.00 91.75 104 ASP A O 1
ATOM 848 N N . LEU A 1 105 ? -13.947 -6.755 0.629 1.00 91.56 105 LEU A N 1
ATOM 849 C CA . LEU A 1 105 ? -14.993 -5.877 0.097 1.00 91.56 105 LEU A CA 1
ATOM 850 C C . LEU A 1 105 ? -14.858 -5.590 -1.406 1.00 91.56 105 LEU A C 1
ATOM 852 O O . LEU A 1 105 ? -15.850 -5.232 -2.037 1.00 91.56 105 LEU A O 1
ATOM 856 N N . LEU A 1 106 ? -13.674 -5.766 -1.998 1.00 91.69 106 LEU A N 1
ATOM 857 C CA . LEU A 1 106 ? -13.418 -5.483 -3.415 1.00 91.69 106 LEU A CA 1
ATOM 858 C C . LEU A 1 106 ? -13.580 -6.719 -4.310 1.00 91.69 106 LEU A C 1
ATOM 860 O O . LEU A 1 106 ? -13.226 -7.846 -3.942 1.00 91.69 106 LEU A O 1
ATOM 864 N N . TYR A 1 107 ? -14.083 -6.521 -5.530 1.00 90.81 107 TYR A N 1
ATOM 865 C CA . TYR A 1 107 ? -14.002 -7.531 -6.582 1.00 90.81 107 TYR A CA 1
ATOM 866 C C . TYR A 1 107 ? -12.542 -7.741 -6.996 1.00 90.81 107 TYR A C 1
ATOM 868 O O . TYR A 1 107 ? -11.829 -6.797 -7.321 1.00 90.81 107 TYR A O 1
ATOM 876 N N . LYS A 1 108 ? -12.114 -9.007 -7.059 1.00 85.00 108 LYS A N 1
ATOM 877 C CA . LYS A 1 108 ? -10.755 -9.397 -7.479 1.00 85.00 108 LYS A CA 1
ATOM 878 C C . LYS A 1 108 ? -10.458 -9.070 -8.954 1.00 85.00 108 LYS A C 1
ATOM 880 O O . LYS A 1 108 ? -9.296 -9.016 -9.343 1.00 85.00 108 LYS A O 1
ATOM 885 N N . GLY A 1 109 ? -11.502 -8.868 -9.759 1.00 85.75 109 GLY A N 1
ATOM 886 C CA . GLY A 1 109 ? -11.402 -8.733 -11.209 1.00 85.75 109 GLY A CA 1
ATOM 887 C C . GLY A 1 109 ? -11.027 -10.049 -11.910 1.00 85.75 109 GLY A C 1
ATOM 888 O O . GLY A 1 109 ? -10.667 -11.036 -11.257 1.00 85.75 109 GLY A O 1
ATOM 889 N N . PRO A 1 110 ? -11.148 -10.101 -13.245 1.00 86.94 110 PRO A N 1
ATOM 890 C CA . PRO A 1 110 ? -10.650 -11.221 -14.035 1.00 86.94 110 PRO A CA 1
ATOM 891 C C . PRO A 1 110 ? -9.116 -11.269 -14.001 1.00 86.94 110 PRO A C 1
ATOM 893 O O . PRO A 1 110 ? -8.449 -10.236 -13.958 1.00 86.94 110 PRO A O 1
ATOM 896 N N . ASN A 1 111 ? -8.539 -12.473 -14.051 1.00 85.12 111 ASN A N 1
ATOM 897 C CA . ASN A 1 111 ? -7.094 -12.620 -14.200 1.00 85.12 111 ASN A CA 1
ATOM 898 C C . ASN A 1 111 ? -6.698 -12.306 -15.650 1.00 85.12 111 ASN A C 1
ATOM 900 O O . ASN A 1 111 ? -6.945 -13.115 -16.541 1.00 85.12 111 ASN A O 1
ATOM 904 N N . LEU A 1 112 ? -6.106 -11.131 -15.866 1.00 85.38 112 LEU A N 1
ATOM 905 C CA . LEU A 1 112 ? -5.628 -10.678 -17.177 1.00 85.38 112 LEU A CA 1
ATOM 906 C C . LEU A 1 112 ? -4.163 -11.056 -17.445 1.00 85.38 112 LEU A C 1
ATOM 908 O O . LEU A 1 112 ? -3.621 -10.698 -18.487 1.00 85.38 112 LEU A O 1
ATOM 912 N N . ILE A 1 113 ? -3.503 -11.746 -16.509 1.00 84.50 113 ILE A N 1
ATOM 913 C CA . ILE A 1 113 ? -2.117 -12.178 -16.680 1.00 84.50 113 ILE A CA 1
ATOM 914 C C . ILE A 1 113 ? -2.101 -13.352 -17.658 1.00 84.50 113 ILE A C 1
ATOM 916 O O . ILE A 1 113 ? -2.603 -14.440 -17.361 1.00 84.50 113 ILE A O 1
ATOM 920 N N . GLU A 1 114 ? -1.506 -13.123 -18.826 1.00 83.69 114 GLU A N 1
ATOM 921 C CA . GLU A 1 114 ? -1.234 -14.181 -19.791 1.00 83.69 114 GLU A CA 1
ATOM 922 C C . GLU A 1 114 ? -0.280 -15.230 -19.209 1.00 83.69 114 GLU A C 1
ATOM 924 O O . GLU A 1 114 ? 0.595 -14.931 -18.392 1.00 83.69 114 GLU A O 1
ATOM 929 N N . GLN A 1 115 ? -0.444 -16.484 -19.629 1.00 90.19 115 GLN A N 1
ATOM 930 C CA . GLN A 1 115 ? 0.401 -17.563 -19.136 1.00 90.19 115 GLN A CA 1
ATOM 931 C C . GLN A 1 115 ? 1.844 -17.349 -19.605 1.00 90.19 115 GLN A C 1
ATOM 933 O O . GLN A 1 115 ? 2.106 -17.122 -20.785 1.00 90.19 115 GLN A O 1
ATOM 938 N N . ILE A 1 116 ? 2.798 -17.454 -18.674 1.00 90.75 116 ILE A N 1
ATOM 939 C CA . ILE A 1 116 ? 4.229 -17.260 -18.959 1.00 90.75 116 ILE A CA 1
ATOM 940 C C . ILE A 1 116 ? 4.713 -18.123 -20.144 1.00 90.75 116 ILE A C 1
ATOM 942 O O . ILE A 1 116 ? 5.438 -17.583 -20.981 1.00 90.75 116 ILE A O 1
ATOM 946 N N . PRO A 1 117 ? 4.323 -19.411 -20.284 1.00 92.75 117 PRO A N 1
ATOM 947 C CA . PRO A 1 117 ? 4.699 -20.211 -21.449 1.00 92.75 117 PRO A CA 1
ATOM 948 C C . PRO A 1 117 ? 4.282 -19.585 -22.785 1.00 92.75 117 PRO A C 1
ATOM 950 O O . PRO A 1 117 ? 5.099 -19.540 -23.702 1.00 92.75 117 PRO A O 1
ATOM 953 N N . ASP A 1 118 ? 3.070 -19.035 -22.871 1.00 91.56 118 ASP A N 1
ATOM 954 C CA . ASP A 1 118 ? 2.544 -18.424 -24.098 1.00 91.56 118 ASP A CA 1
ATOM 955 C C . ASP A 1 118 ? 3.315 -17.145 -24.453 1.00 91.56 118 ASP A C 1
ATOM 957 O O . ASP A 1 118 ? 3.631 -16.893 -25.618 1.00 91.56 118 ASP A O 1
ATOM 961 N N . ILE A 1 119 ? 3.672 -16.349 -23.437 1.00 90.38 119 ILE A N 1
ATOM 962 C CA . ILE A 1 119 ? 4.510 -15.154 -23.606 1.00 90.38 119 ILE A CA 1
ATOM 963 C C . ILE A 1 119 ? 5.894 -15.550 -24.136 1.00 90.38 119 ILE A C 1
ATOM 965 O O . ILE A 1 119 ? 6.393 -14.939 -25.083 1.00 90.38 119 ILE A O 1
ATOM 969 N N . LEU A 1 120 ? 6.513 -16.580 -23.549 1.00 91.56 120 LEU A N 1
ATOM 970 C CA . LEU A 1 120 ? 7.843 -17.049 -23.942 1.00 91.56 120 LEU A CA 1
ATOM 971 C C . LEU A 1 120 ? 7.860 -17.656 -25.349 1.00 91.56 120 LEU A C 1
ATOM 973 O O . LEU A 1 120 ? 8.820 -17.425 -26.084 1.00 91.56 120 LEU A O 1
ATOM 977 N N . ASP A 1 121 ? 6.820 -18.399 -25.732 1.00 93.00 121 ASP A N 1
ATOM 978 C CA . ASP A 1 121 ? 6.690 -18.965 -27.078 1.00 93.00 121 ASP A CA 1
ATOM 979 C C . ASP A 1 121 ? 6.641 -17.856 -28.141 1.00 93.00 121 ASP A C 1
ATOM 981 O O . ASP A 1 121 ? 7.437 -17.844 -29.084 1.00 93.00 121 ASP A O 1
ATOM 985 N N . ARG A 1 122 ? 5.803 -16.831 -27.930 1.00 91.06 122 ARG A N 1
ATOM 986 C CA . ARG A 1 122 ? 5.733 -15.671 -28.833 1.00 91.06 122 ARG A CA 1
ATOM 987 C C . ARG A 1 122 ? 7.023 -14.861 -28.858 1.00 91.06 122 ARG A C 1
ATOM 989 O O . ARG A 1 122 ? 7.420 -14.411 -29.930 1.00 91.06 122 ARG A O 1
ATOM 996 N N . PHE A 1 123 ? 7.679 -14.682 -27.712 1.00 90.56 123 PHE A N 1
ATOM 997 C CA . PHE A 1 123 ? 8.951 -13.959 -27.638 1.00 90.56 123 PHE A CA 1
ATOM 998 C C . PHE A 1 123 ? 10.060 -14.672 -28.426 1.00 90.56 123 PHE A C 1
ATOM 1000 O O . PHE A 1 123 ? 10.873 -14.019 -29.071 1.00 90.56 123 PHE A O 1
ATOM 1007 N N . ARG A 1 124 ? 10.067 -16.012 -28.428 1.00 92.38 124 ARG A N 1
ATOM 1008 C CA . ARG A 1 124 ? 11.050 -16.837 -29.152 1.00 92.38 124 ARG A CA 1
ATOM 1009 C C . ARG A 1 124 ? 10.740 -17.032 -30.637 1.00 92.38 124 ARG A C 1
ATOM 1011 O O . ARG A 1 124 ? 11.605 -17.510 -31.366 1.00 92.38 124 ARG A O 1
ATOM 1018 N N . ARG A 1 125 ? 9.534 -16.678 -31.100 1.00 93.25 125 ARG A N 1
ATOM 1019 C CA . ARG A 1 125 ? 9.107 -16.858 -32.500 1.00 93.25 125 ARG A CA 1
ATOM 1020 C C . ARG A 1 125 ? 9.965 -16.076 -33.499 1.00 93.25 125 ARG A C 1
ATOM 1022 O O . ARG A 1 125 ? 10.080 -16.498 -34.648 1.00 93.25 125 ARG A O 1
ATOM 1029 N N . TYR A 1 126 ? 10.550 -14.956 -33.087 1.00 90.00 126 TYR A N 1
ATOM 1030 C CA . TYR A 1 126 ? 11.360 -14.105 -33.954 1.00 90.00 126 TYR A CA 1
ATOM 1031 C C . TYR A 1 126 ? 12.814 -14.050 -33.471 1.00 90.00 126 TYR A C 1
ATOM 1033 O O . TYR A 1 126 ? 13.067 -14.134 -32.272 1.00 90.00 126 TYR A O 1
ATOM 1041 N N . PRO A 1 127 ? 13.784 -13.880 -34.386 1.00 88.25 127 PRO A N 1
ATOM 1042 C CA . PRO A 1 127 ? 15.209 -13.881 -34.045 1.00 88.25 127 PRO A CA 1
ATOM 1043 C C . PRO A 1 127 ? 15.650 -12.671 -33.206 1.00 88.25 127 PRO A C 1
ATOM 1045 O O . PRO A 1 127 ? 16.749 -12.681 -32.658 1.00 88.25 127 PRO A O 1
ATOM 1048 N N . ILE A 1 128 ? 14.823 -11.624 -33.118 1.00 91.56 128 ILE A N 1
ATOM 1049 C CA . ILE A 1 128 ? 15.108 -10.395 -32.375 1.00 91.56 128 ILE A CA 1
ATOM 1050 C C . ILE A 1 128 ? 13.962 -10.152 -31.393 1.00 91.56 128 ILE A C 1
ATOM 1052 O O . ILE A 1 128 ? 12.812 -10.003 -31.807 1.00 91.56 128 ILE A O 1
ATOM 1056 N N . GLY A 1 129 ? 14.288 -10.092 -30.101 1.00 86.56 129 GLY A N 1
ATOM 1057 C CA . GLY A 1 129 ? 13.360 -9.737 -29.029 1.00 86.56 129 GLY A CA 1
ATOM 1058 C C . GLY A 1 129 ? 13.629 -8.327 -28.510 1.00 86.56 129 GLY A C 1
ATOM 1059 O O . GLY A 1 129 ? 14.781 -7.947 -28.310 1.00 86.56 129 GLY A O 1
ATOM 1060 N N . LEU A 1 130 ? 12.565 -7.557 -28.276 1.00 85.25 130 LEU A N 1
ATOM 1061 C CA . LEU A 1 130 ? 12.632 -6.252 -27.619 1.00 85.25 130 LEU A CA 1
ATOM 1062 C C . LEU A 1 130 ? 12.067 -6.372 -26.206 1.00 85.25 130 LEU A C 1
ATOM 1064 O O . LEU A 1 130 ? 10.978 -6.909 -26.009 1.00 85.25 130 LEU A O 1
ATOM 1068 N N . SER A 1 131 ? 12.798 -5.843 -25.234 1.00 84.62 131 SER A N 1
ATOM 1069 C CA . SER A 1 131 ? 12.366 -5.734 -23.844 1.00 84.62 131 SER A CA 1
ATOM 1070 C C . SER A 1 131 ? 12.633 -4.320 -23.353 1.00 84.62 131 SER A C 1
ATOM 1072 O O . SER A 1 131 ? 13.710 -3.780 -23.600 1.00 84.62 131 SER A O 1
ATOM 1074 N N . ALA A 1 132 ? 11.677 -3.740 -22.639 1.00 81.25 132 ALA A N 1
ATOM 1075 C CA . ALA A 1 132 ? 11.831 -2.459 -21.969 1.00 81.25 132 ALA A CA 1
ATOM 1076 C C . ALA A 1 132 ? 11.309 -2.595 -20.541 1.00 81.25 132 ALA A C 1
ATOM 1078 O O . ALA A 1 132 ? 10.288 -3.252 -20.322 1.00 81.25 132 ALA A O 1
ATOM 1079 N N . ASP A 1 133 ? 12.011 -1.982 -19.593 1.00 70.69 133 ASP A N 1
ATOM 1080 C CA . ASP A 1 133 ? 11.501 -1.838 -18.236 1.00 70.69 133 ASP A CA 1
ATOM 1081 C C . ASP A 1 133 ? 10.518 -0.667 -18.192 1.00 70.69 133 ASP A C 1
ATOM 1083 O O . ASP A 1 133 ? 10.699 0.354 -18.863 1.00 70.69 133 ASP A O 1
ATOM 1087 N N . ILE A 1 134 ? 9.452 -0.830 -17.422 1.00 67.88 134 ILE A N 1
ATOM 1088 C CA . ILE A 1 134 ? 8.466 0.214 -17.220 1.00 67.88 134 ILE A CA 1
ATOM 1089 C C . ILE A 1 134 ? 8.704 0.798 -15.834 1.00 67.88 134 ILE A C 1
ATOM 1091 O O . ILE A 1 134 ? 8.121 0.356 -14.850 1.00 67.88 134 ILE A O 1
ATOM 1095 N N . ASP A 1 135 ? 9.526 1.842 -15.804 1.00 55.53 135 ASP A N 1
ATOM 1096 C CA . ASP A 1 135 ? 10.074 2.462 -14.593 1.00 55.53 135 ASP A CA 1
ATOM 1097 C C . ASP A 1 135 ? 9.003 2.894 -13.561 1.00 55.53 135 ASP A C 1
ATOM 1099 O O . ASP A 1 135 ? 9.268 2.921 -12.364 1.00 55.53 135 ASP A O 1
ATOM 1103 N N . LYS A 1 136 ? 7.764 3.221 -13.986 1.00 52.84 136 LYS A N 1
ATOM 1104 C CA . LYS A 1 136 ? 6.746 3.838 -13.096 1.00 52.84 136 LYS A CA 1
ATOM 1105 C C . LYS A 1 136 ? 5.268 3.476 -13.329 1.00 52.84 136 LYS A C 1
ATOM 1107 O O . LYS A 1 136 ? 4.391 4.163 -12.809 1.00 52.84 136 LYS A O 1
ATOM 1112 N N . LYS A 1 137 ? 4.911 2.428 -14.081 1.00 42.12 137 LYS A N 1
ATOM 1113 C CA . LYS A 1 137 ? 3.478 2.129 -14.347 1.00 42.12 137 LYS A CA 1
ATOM 1114 C C . LYS A 1 137 ? 2.849 1.173 -13.335 1.00 42.12 137 LYS A C 1
ATOM 1116 O O . LYS A 1 137 ? 2.382 0.119 -13.730 1.00 42.12 137 LYS A O 1
ATOM 1121 N N . TYR A 1 138 ? 2.780 1.557 -12.067 1.00 50.12 138 TYR A N 1
ATOM 1122 C CA . TYR A 1 138 ? 1.666 1.140 -11.191 1.00 50.12 138 TYR A CA 1
ATOM 1123 C C . TYR A 1 138 ? 1.276 2.215 -10.171 1.00 50.12 138 TYR A C 1
ATOM 1125 O O . TYR A 1 138 ? 0.357 1.994 -9.384 1.00 50.12 138 TYR A O 1
ATOM 1133 N N . SER A 1 139 ? 1.877 3.408 -10.238 1.00 41.97 139 SER A N 1
ATOM 1134 C CA . SER A 1 139 ? 1.269 4.607 -9.671 1.00 41.97 139 SER A CA 1
ATOM 1135 C C . SER A 1 139 ? 0.092 4.994 -10.563 1.00 41.97 139 SER A C 1
ATOM 1137 O O . SER A 1 139 ? 0.159 5.938 -11.347 1.00 41.97 139 SER A O 1
ATOM 1139 N N . PHE A 1 140 ? -1.001 4.229 -10.488 1.00 42.72 140 PHE A N 1
ATOM 1140 C CA . PHE A 1 140 ? -2.303 4.855 -10.651 1.00 42.72 140 PHE A CA 1
ATOM 1141 C C . PHE A 1 140 ? -2.252 6.075 -9.729 1.00 42.72 140 PHE A C 1
ATOM 1143 O O . PHE A 1 140 ? -1.898 5.923 -8.558 1.00 42.72 140 PHE A O 1
ATOM 1150 N N . SER A 1 141 ? -2.473 7.278 -10.266 1.00 35.84 141 SER A N 1
ATOM 1151 C CA . SER A 1 141 ? -2.847 8.403 -9.415 1.00 35.84 141 SER A CA 1
ATOM 1152 C C . SER A 1 141 ? -4.134 7.934 -8.759 1.00 35.84 141 SER A C 1
ATOM 1154 O O . SER A 1 141 ? -5.198 7.865 -9.371 1.00 35.84 141 SER A O 1
ATOM 1156 N N . TRP A 1 142 ? -3.966 7.369 -7.575 1.00 38.22 142 TRP A N 1
ATOM 1157 C CA . TRP A 1 142 ? -5.049 7.000 -6.722 1.00 38.22 142 TRP A CA 1
ATOM 1158 C C . TRP A 1 142 ? -5.548 8.342 -6.205 1.00 38.22 142 TRP A C 1
ATOM 1160 O O . TRP A 1 142 ? -5.172 8.761 -5.121 1.00 38.22 142 TRP A O 1
ATOM 1170 N N . GLU A 1 143 ? -6.481 8.963 -6.924 1.00 30.67 143 GLU 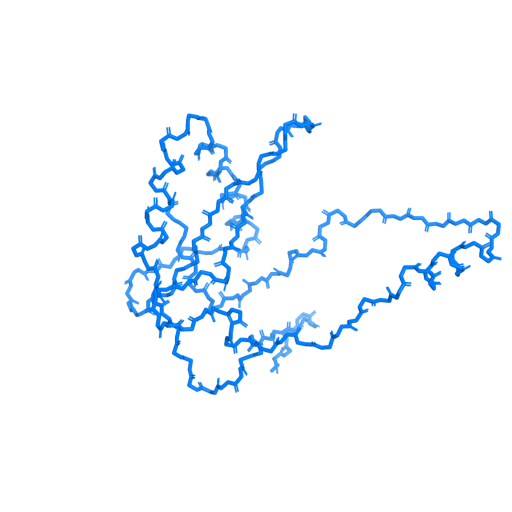A N 1
ATOM 1171 C CA . GLU A 1 143 ? -7.587 9.650 -6.251 1.00 30.67 143 GLU A CA 1
ATOM 1172 C C . GLU A 1 143 ? -8.415 8.569 -5.522 1.00 30.67 143 GLU A C 1
ATOM 1174 O O . GLU A 1 143 ? -9.596 8.337 -5.771 1.00 30.67 143 GLU A O 1
ATOM 1179 N N . LEU A 1 144 ? -7.760 7.786 -4.661 1.00 33.72 144 LEU A N 1
ATOM 1180 C CA . LEU A 1 144 ? -8.436 6.966 -3.696 1.00 33.72 144 LEU A CA 1
ATOM 1181 C C . LEU A 1 144 ? -8.916 7.951 -2.652 1.00 33.72 144 LEU A C 1
ATOM 1183 O O . LEU A 1 144 ? -8.168 8.319 -1.755 1.00 33.72 144 LEU A O 1
ATOM 1187 N N . GLN A 1 145 ? -10.215 8.219 -2.667 1.00 30.20 145 GLN A N 1
ATOM 1188 C CA . GLN A 1 145 ? -10.969 8.458 -1.437 1.00 30.20 145 GLN A CA 1
ATOM 1189 C C . GLN A 1 145 ? -10.958 7.198 -0.534 1.00 30.20 145 GLN A C 1
ATOM 1191 O O . GLN A 1 145 ? -11.975 6.787 0.016 1.00 30.20 145 GLN A O 1
ATOM 1196 N N . ILE A 1 146 ? -9.812 6.521 -0.406 1.00 35.91 146 ILE A N 1
ATOM 1197 C CA . ILE A 1 146 ? -9.474 5.747 0.774 1.00 35.91 146 ILE A CA 1
ATOM 1198 C C . ILE A 1 146 ? -8.514 6.644 1.527 1.00 35.91 146 ILE A C 1
ATOM 1200 O O . ILE A 1 146 ? -7.340 6.755 1.186 1.00 35.91 146 ILE A O 1
ATOM 1204 N N . ASN A 1 147 ? -9.069 7.266 2.554 1.00 38.38 147 ASN A N 1
ATOM 1205 C CA . ASN A 1 147 ? -8.412 8.107 3.536 1.00 38.38 147 ASN A CA 1
ATOM 1206 C C . ASN A 1 147 ? -7.336 7.314 4.299 1.00 38.38 147 ASN A C 1
ATOM 1208 O O . ASN A 1 147 ? -7.536 6.914 5.444 1.00 38.38 147 ASN A O 1
ATOM 1212 N N . ILE A 1 148 ? -6.200 7.033 3.660 1.00 37.59 148 ILE A N 1
ATOM 1213 C CA . ILE A 1 148 ? -5.062 6.389 4.310 1.00 37.59 148 ILE A CA 1
ATOM 1214 C C . ILE A 1 148 ? -4.293 7.479 5.044 1.00 37.59 148 ILE A C 1
ATOM 1216 O O . ILE A 1 148 ? -3.439 8.155 4.479 1.00 37.59 148 ILE A O 1
ATOM 1220 N N . GLU A 1 149 ? -4.584 7.635 6.330 1.00 37.78 149 GLU A N 1
ATOM 1221 C CA . GLU A 1 149 ? -3.753 8.455 7.203 1.00 37.78 149 GLU A CA 1
ATOM 1222 C C . GLU A 1 149 ? -2.364 7.802 7.322 1.00 37.78 149 GLU A C 1
ATOM 1224 O O . GLU A 1 149 ? -2.212 6.684 7.838 1.00 37.78 149 GLU A O 1
ATOM 1229 N N . ILE A 1 150 ? -1.344 8.486 6.806 1.00 42.22 150 ILE A N 1
ATOM 1230 C CA . ILE A 1 150 ? 0.058 8.130 7.016 1.00 42.22 150 ILE A CA 1
ATOM 1231 C C . ILE A 1 150 ? 0.556 8.976 8.191 1.00 42.22 150 ILE A C 1
ATOM 1233 O O . ILE A 1 150 ? 0.755 10.180 8.053 1.00 42.22 150 ILE A O 1
ATOM 1237 N N . PHE A 1 151 ? 0.693 8.339 9.357 1.00 45.72 151 PHE A N 1
ATOM 1238 C CA . PHE A 1 151 ? 1.328 8.923 10.545 1.00 45.72 151 PHE A CA 1
ATOM 1239 C C . PHE A 1 151 ? 2.837 9.126 10.356 1.00 45.72 151 PHE A C 1
ATOM 1241 O O . PHE A 1 151 ? 3.458 8.296 9.647 1.00 45.72 151 PHE A O 1
#

InterPro domains:
  IPR043502 DNA/RNA polymerase superfamily [SSF56672] (27-135)